Protein AF-A0A087EBI1-F1 (afdb_monomer_lite)

Organism: NCBI:txid356829

Sequence (125 aa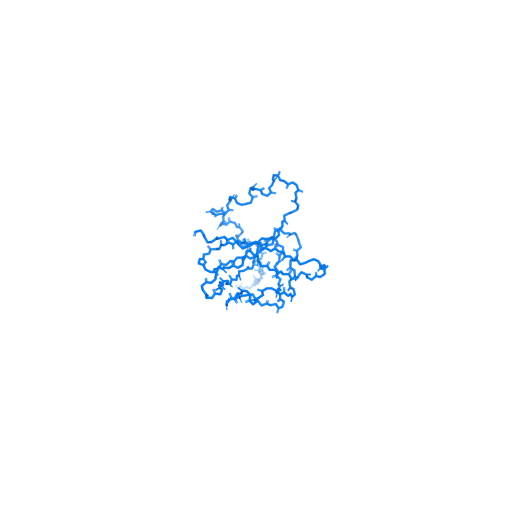):
MKAAQQQVYSSREKHRPAIVTAVEKSGTDLQNSLTTGEPPQPRIEWITGSQYAIVNPKATTLRIENLLNKDAFVRLGLQVPFEVPPSSQTRFLALGAWQQPLPDNLILDEVGCDESLYLAIPPKC

Structure (mmCIF, N/CA/C/O backbone):
data_AF-A0A087EBI1-F1
#
_entry.id   AF-A0A087EBI1-F1
#
loop_
_atom_site.group_PDB
_atom_site.id
_atom_site.type_symbol
_atom_site.label_atom_id
_atom_site.label_alt_id
_atom_site.label_comp_id
_atom_site.label_asym_id
_atom_site.label_entity_id
_atom_site.label_seq_id
_atom_site.pdbx_PDB_ins_code
_atom_site.Cartn_x
_atom_site.Cart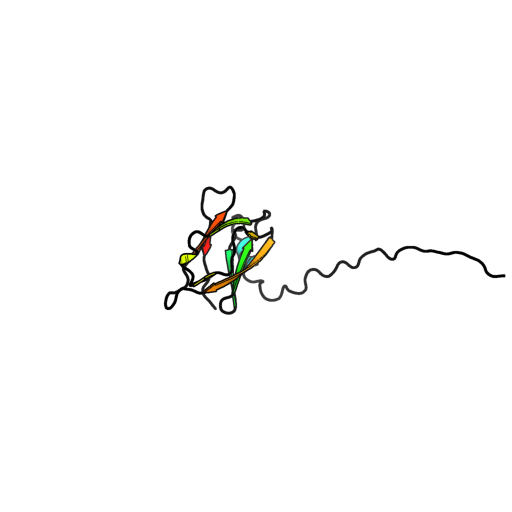n_y
_atom_site.Cartn_z
_atom_site.occupancy
_atom_site.B_iso_or_equiv
_atom_site.auth_seq_id
_atom_site.auth_comp_id
_atom_site.auth_asym_id
_atom_site.auth_atom_id
_atom_site.pdbx_PDB_model_num
ATOM 1 N N . MET A 1 1 ? 21.055 -2.720 70.426 1.00 35.94 1 MET A N 1
ATOM 2 C CA . MET A 1 1 ? 20.324 -3.802 69.737 1.00 35.94 1 MET A CA 1
ATOM 3 C C . MET A 1 1 ? 19.565 -3.180 68.573 1.00 35.94 1 MET A C 1
ATOM 5 O O . MET A 1 1 ? 18.821 -2.240 68.809 1.00 35.94 1 MET A O 1
ATOM 9 N N . LYS A 1 2 ? 19.840 -3.603 67.333 1.00 38.28 2 LYS A N 1
ATOM 10 C CA . LYS A 1 2 ? 19.190 -3.103 66.111 1.00 38.28 2 LYS A CA 1
ATOM 11 C C . LYS A 1 2 ? 18.424 -4.253 65.453 1.00 38.28 2 LYS A C 1
ATOM 13 O O . LYS A 1 2 ? 19.036 -5.248 65.089 1.00 38.28 2 LYS A O 1
ATOM 18 N N . ALA A 1 3 ? 17.119 -4.078 65.312 1.00 33.16 3 ALA A N 1
ATOM 19 C CA . ALA A 1 3 ? 16.173 -4.857 64.510 1.00 33.16 3 ALA A CA 1
ATOM 20 C C . ALA A 1 3 ? 14.890 -4.002 64.456 1.00 33.16 3 ALA A C 1
ATOM 22 O O . ALA A 1 3 ? 14.617 -3.308 65.429 1.00 33.16 3 ALA A O 1
ATOM 23 N N . ALA A 1 4 ? 14.042 -3.942 63.437 1.00 40.03 4 ALA A N 1
ATOM 24 C CA . ALA A 1 4 ? 13.974 -4.437 62.066 1.00 40.03 4 ALA A CA 1
ATOM 25 C C . ALA A 1 4 ? 12.773 -3.692 61.425 1.00 40.03 4 ALA A C 1
ATOM 27 O O . ALA A 1 4 ? 11.860 -3.348 62.168 1.00 40.03 4 ALA A O 1
ATOM 28 N N . GLN A 1 5 ? 12.786 -3.442 60.107 1.00 45.44 5 GLN A N 1
ATOM 29 C CA . GLN A 1 5 ? 11.650 -3.076 59.214 1.00 45.44 5 GLN A CA 1
ATOM 30 C C . GLN A 1 5 ? 12.285 -2.602 57.885 1.00 45.44 5 GLN A C 1
ATOM 32 O O . GLN A 1 5 ? 12.771 -1.482 57.798 1.00 45.44 5 GLN A O 1
ATOM 37 N N . GLN A 1 6 ? 12.659 -3.452 56.924 1.00 40.59 6 GLN A N 1
ATOM 38 C CA . GLN A 1 6 ? 11.848 -4.227 55.973 1.00 40.59 6 GLN A CA 1
ATOM 39 C C . GLN A 1 6 ? 10.782 -3.428 55.195 1.00 40.59 6 GLN A C 1
ATOM 41 O O . GLN A 1 6 ? 9.762 -3.031 55.738 1.00 40.59 6 GLN A O 1
ATOM 46 N N . GLN A 1 7 ? 11.047 -3.329 53.884 1.00 38.34 7 GLN A N 1
ATOM 47 C CA . GLN A 1 7 ? 10.111 -3.256 52.754 1.00 38.34 7 GLN A CA 1
ATOM 48 C C . GLN A 1 7 ? 9.211 -2.021 52.597 1.00 38.34 7 GLN A C 1
ATOM 50 O O . GLN A 1 7 ? 8.074 -1.983 53.047 1.00 38.34 7 GLN A O 1
ATOM 55 N N . VAL A 1 8 ? 9.667 -1.113 51.733 1.00 44.00 8 VAL A N 1
ATOM 56 C CA . VAL A 1 8 ? 8.802 -0.334 50.832 1.00 44.00 8 VAL A CA 1
ATOM 57 C C . VAL A 1 8 ? 9.274 -0.690 49.418 1.00 44.00 8 VAL A C 1
ATOM 59 O O . VAL A 1 8 ? 10.267 -0.170 48.928 1.00 44.00 8 VAL A O 1
ATOM 62 N N . TYR A 1 9 ? 8.912 -1.868 48.914 1.00 37.12 9 TYR A N 1
ATOM 63 C CA . TYR A 1 9 ? 7.808 -2.037 47.966 1.00 37.12 9 TYR A CA 1
ATOM 64 C C . TYR A 1 9 ? 7.727 -0.893 46.938 1.00 37.12 9 TYR A C 1
ATOM 66 O O . TYR A 1 9 ? 7.095 0.133 47.152 1.00 37.12 9 TYR A O 1
ATOM 74 N N . SER A 1 10 ? 8.354 -1.162 45.793 1.00 40.03 10 SER A N 1
ATOM 75 C CA . SER A 1 10 ? 7.799 -0.886 44.468 1.00 40.03 10 SER A CA 1
ATOM 76 C C . SER A 1 10 ? 7.671 0.582 44.059 1.00 40.03 10 SER A C 1
ATOM 78 O O . SER A 1 10 ? 6.592 1.167 44.054 1.00 40.03 10 SER A O 1
ATOM 80 N N . SER A 1 11 ? 8.784 1.118 43.559 1.00 41.72 11 SER A N 1
ATOM 81 C CA . SER A 1 11 ? 8.849 2.243 42.625 1.00 41.72 11 SER A CA 1
ATOM 82 C C . SER A 1 11 ? 8.021 1.929 41.374 1.00 41.72 11 SER A C 1
ATOM 84 O O . SER A 1 11 ? 8.517 1.391 40.385 1.00 41.72 11 SER A O 1
ATOM 86 N N . ARG A 1 12 ? 6.727 2.227 41.418 1.00 41.88 12 ARG A N 1
ATOM 87 C CA . ARG A 1 12 ? 5.838 2.148 40.266 1.00 41.88 12 ARG A CA 1
ATOM 88 C C . ARG A 1 12 ? 5.074 3.449 40.185 1.00 41.88 12 ARG A C 1
ATOM 90 O O . ARG A 1 12 ? 3.954 3.490 40.652 1.00 41.88 12 ARG A O 1
ATOM 97 N N . GLU A 1 13 ? 5.642 4.470 39.547 1.00 42.38 13 GLU A N 1
ATOM 98 C CA . GLU A 1 13 ? 4.803 5.316 38.704 1.00 42.38 13 GLU A CA 1
ATOM 99 C C . GLU A 1 13 ? 5.589 6.170 37.695 1.00 42.38 13 GLU A C 1
ATOM 101 O O . GLU A 1 13 ? 6.414 7.000 38.052 1.00 42.38 13 GLU A O 1
ATOM 106 N N . LYS A 1 14 ? 5.222 5.984 36.420 1.00 44.69 14 LYS A N 1
ATOM 107 C CA . LYS A 1 14 ? 5.285 6.952 35.311 1.00 44.69 14 LYS A CA 1
ATOM 108 C C . LYS A 1 14 ? 6.663 7.397 34.808 1.00 44.69 14 LYS A C 1
ATOM 110 O O . LYS A 1 14 ? 7.007 8.569 34.848 1.00 44.69 14 LYS A O 1
ATOM 115 N N . HIS A 1 15 ? 7.310 6.504 34.064 1.00 39.25 15 HIS A N 1
ATOM 116 C CA . HIS A 1 15 ? 7.964 6.924 32.822 1.00 39.25 15 HIS A CA 1
ATOM 117 C C . HIS A 1 15 ? 7.110 6.444 31.644 1.00 39.25 15 HIS A C 1
ATOM 119 O O . HIS A 1 15 ? 7.230 5.312 31.186 1.00 39.25 15 HIS A O 1
ATOM 125 N N . ARG A 1 16 ? 6.190 7.307 31.190 1.00 49.81 16 ARG A N 1
ATOM 126 C CA . ARG A 1 16 ? 5.632 7.225 29.834 1.00 49.81 16 ARG A CA 1
ATOM 127 C C . ARG A 1 16 ? 6.796 7.499 28.875 1.00 49.81 16 ARG A C 1
ATOM 129 O O . ARG A 1 16 ? 7.343 8.599 28.958 1.00 49.81 16 ARG A O 1
ATOM 136 N N . PRO A 1 17 ? 7.208 6.572 27.998 1.00 43.66 17 PRO A N 1
ATOM 137 C CA . PRO A 1 17 ? 8.168 6.932 26.975 1.00 43.66 17 PRO A CA 1
ATOM 138 C C . PRO A 1 17 ? 7.488 7.864 25.966 1.00 43.66 17 PRO A C 1
ATOM 140 O O . PRO A 1 17 ? 6.379 7.610 25.496 1.00 43.66 17 PRO A O 1
ATOM 143 N N . ALA A 1 18 ? 8.178 8.980 25.746 1.00 42.50 18 ALA A N 1
ATOM 144 C CA . ALA A 1 18 ? 8.002 10.020 24.748 1.00 42.50 18 ALA A CA 1
ATOM 145 C C . ALA A 1 18 ? 7.144 9.626 23.536 1.00 42.50 18 ALA A C 1
ATOM 147 O O . ALA A 1 18 ? 7.569 8.854 22.679 1.00 42.50 18 ALA A O 1
ATOM 148 N N . ILE A 1 19 ? 5.972 10.249 23.422 1.00 46.97 19 ILE A N 1
ATOM 149 C CA . ILE A 1 19 ? 5.394 10.498 22.107 1.00 46.97 19 ILE A CA 1
ATOM 150 C C . ILE A 1 19 ? 5.887 11.885 21.685 1.00 46.97 19 ILE A C 1
ATOM 152 O O . ILE A 1 19 ? 5.818 12.835 22.461 1.00 46.97 19 ILE A O 1
ATOM 156 N N . VAL A 1 20 ? 6.300 11.973 20.423 1.00 44.34 20 VAL A N 1
ATOM 157 C CA . VAL A 1 20 ? 6.389 13.201 19.625 1.00 44.34 20 VAL A CA 1
ATOM 158 C C . VAL A 1 20 ? 7.682 14.011 19.780 1.00 44.34 20 VAL A C 1
ATOM 160 O O . VAL A 1 20 ? 7.695 15.174 20.165 1.00 44.34 20 VAL A O 1
ATOM 163 N N . THR A 1 21 ? 8.795 13.428 19.343 1.00 45.72 21 THR A N 1
ATOM 164 C CA . THR A 1 21 ? 9.891 14.214 18.752 1.00 45.72 21 THR A CA 1
ATOM 165 C C . THR A 1 21 ? 10.216 13.632 17.383 1.00 45.72 21 THR A C 1
ATOM 167 O O . THR A 1 21 ? 11.199 12.923 17.218 1.00 45.72 21 THR A O 1
ATOM 170 N N . ALA A 1 22 ? 9.309 13.857 16.429 1.00 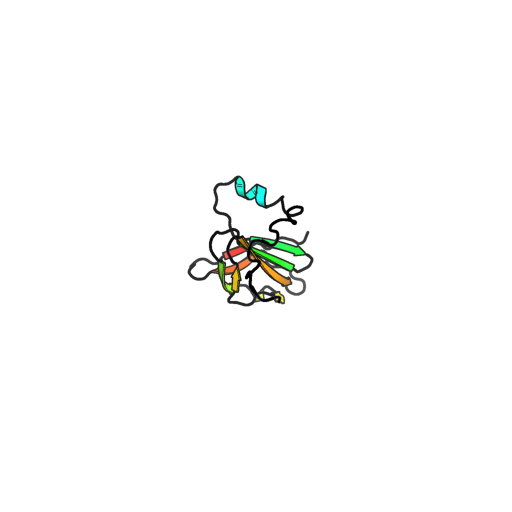46.88 22 ALA A N 1
ATOM 171 C CA . ALA A 1 22 ? 9.534 13.733 14.986 1.00 46.88 22 ALA A CA 1
ATOM 172 C C . ALA A 1 22 ? 8.297 14.267 14.233 1.00 46.88 22 ALA A C 1
ATOM 174 O O . ALA A 1 22 ? 7.577 13.507 13.596 1.00 46.88 22 ALA A O 1
ATOM 175 N N . VAL A 1 23 ? 8.007 15.568 14.354 1.00 49.09 23 VAL A N 1
ATOM 176 C CA . VAL A 1 23 ? 6.978 16.244 13.523 1.00 49.09 23 VAL A CA 1
ATOM 177 C C . VAL A 1 23 ? 7.608 17.179 12.487 1.00 49.09 23 VAL A C 1
ATOM 179 O O . VAL A 1 23 ? 6.916 17.826 11.714 1.00 49.09 23 VAL A O 1
ATOM 182 N N . GLU A 1 24 ? 8.933 17.228 12.395 1.00 46.78 24 GLU A N 1
ATOM 183 C CA . GLU A 1 24 ? 9.620 18.221 11.568 1.00 46.78 24 GLU A CA 1
ATOM 184 C C . GLU A 1 24 ? 10.153 17.638 10.257 1.00 46.78 24 GLU A C 1
ATOM 186 O O . GLU A 1 24 ? 11.331 17.814 9.957 1.00 46.78 24 GLU A O 1
ATOM 191 N N . LYS A 1 25 ? 9.304 16.928 9.486 1.00 45.31 25 LYS A N 1
ATOM 192 C CA . LYS A 1 25 ? 9.461 16.810 8.011 1.00 45.31 25 LYS A CA 1
ATOM 193 C C . LYS A 1 25 ? 8.346 16.099 7.221 1.00 45.31 25 LYS A C 1
ATOM 195 O O . LYS A 1 25 ? 8.595 15.650 6.107 1.00 45.31 25 LYS A O 1
ATOM 200 N N . SER A 1 26 ? 7.113 16.044 7.726 1.00 46.81 26 SER A N 1
ATOM 201 C CA . SER A 1 26 ? 5.961 15.554 6.933 1.00 46.81 26 SER A CA 1
ATOM 202 C C . SER A 1 26 ? 4.680 16.354 7.203 1.00 46.81 26 SER A C 1
ATOM 204 O O . SER A 1 26 ? 3.575 15.832 7.124 1.00 46.81 26 SER A O 1
ATOM 206 N N . GLY A 1 27 ? 4.828 17.634 7.560 1.00 43.47 27 GLY A N 1
ATOM 207 C CA . GLY A 1 27 ? 3.710 18.533 7.871 1.00 43.47 27 GLY A CA 1
ATOM 208 C C . GLY A 1 27 ? 2.929 19.038 6.654 1.00 43.47 27 GLY A C 1
ATOM 209 O O . GLY A 1 27 ? 1.929 19.721 6.832 1.00 43.47 27 GLY A O 1
ATOM 210 N N . THR A 1 28 ? 3.353 18.724 5.429 1.00 45.28 28 THR A N 1
ATOM 211 C CA . THR A 1 28 ? 2.729 19.286 4.221 1.00 45.28 28 THR A CA 1
ATOM 212 C C . THR A 1 28 ? 1.527 18.476 3.719 1.00 45.28 28 THR A C 1
ATOM 214 O O . THR A 1 28 ? 0.648 19.048 3.084 1.00 45.28 28 THR A O 1
ATOM 217 N N . ASP A 1 29 ? 1.422 17.184 4.055 1.00 46.94 29 ASP A N 1
ATOM 218 C CA . ASP A 1 29 ? 0.335 16.314 3.562 1.00 46.94 29 ASP A CA 1
ATOM 219 C C . ASP A 1 29 ? -0.860 16.198 4.521 1.00 46.94 29 ASP A C 1
ATOM 221 O O . ASP A 1 29 ? -2.003 16.044 4.087 1.00 46.94 29 ASP A O 1
ATOM 225 N N . LEU A 1 30 ? -0.642 16.339 5.834 1.00 48.38 30 LEU A N 1
ATOM 226 C CA . LEU A 1 30 ? -1.743 16.302 6.807 1.00 48.38 30 LEU A CA 1
ATOM 227 C C . LEU A 1 30 ? -2.648 17.540 6.719 1.00 48.38 30 LEU A C 1
ATOM 229 O O . LEU A 1 30 ? -3.840 17.446 7.007 1.00 48.38 30 LEU A O 1
ATOM 233 N N . GLN A 1 31 ? -2.112 18.687 6.288 1.00 42.50 31 GLN A N 1
ATOM 234 C CA . GLN A 1 31 ? -2.875 19.934 6.211 1.00 42.50 31 GLN A CA 1
ATOM 235 C C . GLN A 1 31 ? -3.908 19.937 5.069 1.00 42.50 31 GLN A C 1
ATOM 237 O O . GLN A 1 31 ? -4.957 20.557 5.217 1.00 42.50 31 GLN A O 1
ATOM 242 N N . ASN A 1 32 ? -3.668 19.209 3.970 1.00 42.69 32 ASN A N 1
ATOM 243 C CA . ASN A 1 32 ? -4.597 19.174 2.832 1.00 42.69 32 ASN A CA 1
ATOM 244 C C . ASN A 1 32 ? -5.863 18.346 3.109 1.00 42.69 32 ASN A C 1
ATOM 246 O O . ASN A 1 32 ? -6.918 18.632 2.546 1.00 42.69 32 ASN A O 1
ATOM 250 N N . SER A 1 33 ? -5.789 17.370 4.021 1.00 45.03 33 SER A N 1
ATOM 251 C CA . SER A 1 33 ? -6.918 16.483 4.352 1.00 45.03 33 SER A CA 1
ATOM 252 C C . SER A 1 33 ? -7.980 17.135 5.255 1.00 45.03 33 SER A C 1
ATOM 254 O O . SER A 1 33 ? -9.025 16.542 5.492 1.00 45.03 33 SER A O 1
ATOM 256 N N . LEU A 1 34 ? -7.732 18.340 5.785 1.00 47.44 34 LEU A N 1
ATOM 257 C CA . LEU A 1 34 ? -8.651 19.043 6.696 1.00 47.44 34 LEU A CA 1
ATOM 258 C C . LEU A 1 34 ? -9.641 19.980 5.979 1.00 47.44 34 LEU A C 1
ATOM 260 O O . LEU A 1 34 ? -10.485 20.589 6.634 1.00 47.44 34 LEU A O 1
ATOM 264 N N . THR A 1 35 ? -9.545 20.112 4.654 1.00 50.50 35 THR A N 1
ATOM 265 C CA . THR A 1 35 ? -10.258 21.149 3.876 1.00 50.50 35 THR A CA 1
ATOM 266 C C . THR A 1 35 ? -11.447 20.636 3.063 1.00 50.50 35 THR A C 1
ATOM 268 O O . THR A 1 35 ? -12.246 21.426 2.566 1.00 50.50 35 THR A O 1
ATOM 271 N N . THR A 1 36 ? -11.605 19.324 2.956 1.00 52.31 36 THR A N 1
ATOM 272 C CA . THR A 1 36 ? -12.694 18.653 2.243 1.00 52.31 36 THR A CA 1
ATOM 273 C C . THR A 1 36 ? -13.259 17.628 3.207 1.00 52.31 36 THR A C 1
ATOM 275 O O . THR A 1 36 ? -12.522 16.757 3.645 1.00 52.31 36 THR A O 1
ATOM 278 N N . GLY A 1 37 ? -14.530 17.735 3.594 1.00 60.72 37 GLY A N 1
ATOM 279 C CA . GLY A 1 37 ? -15.173 16.847 4.578 1.00 60.72 37 GLY A CA 1
ATOM 280 C C . GLY A 1 37 ? -15.299 15.372 4.161 1.00 60.72 37 GLY A C 1
ATOM 281 O O . GLY A 1 37 ? -16.183 14.681 4.660 1.00 60.72 37 GLY A O 1
ATOM 282 N N . GLU A 1 38 ? -14.465 14.896 3.237 1.00 66.88 38 GLU A N 1
ATOM 283 C CA . GLU A 1 38 ? -14.352 13.491 2.885 1.00 66.88 38 GLU A CA 1
ATOM 284 C C . GLU A 1 38 ? -13.585 12.721 3.964 1.00 66.88 38 GLU A C 1
ATOM 286 O O . GLU A 1 38 ? -12.609 13.222 4.535 1.00 66.88 38 GLU A O 1
ATOM 291 N N . PRO A 1 39 ? -14.015 11.484 4.260 1.00 75.94 39 PRO A N 1
ATOM 292 C CA . PRO A 1 39 ? -13.302 10.635 5.191 1.00 75.94 39 PRO A CA 1
ATOM 293 C C . PRO A 1 39 ? -11.883 10.370 4.669 1.00 75.94 39 PRO A C 1
ATOM 295 O O . PRO A 1 39 ? -11.696 10.138 3.473 1.00 75.94 39 PRO A O 1
ATOM 298 N N . PRO A 1 40 ? -10.872 10.375 5.550 1.00 85.50 40 PRO A N 1
ATOM 299 C CA . PRO A 1 40 ? -9.497 10.175 5.132 1.00 85.50 40 PRO A CA 1
ATOM 300 C C . PRO A 1 40 ? -9.314 8.769 4.540 1.00 85.50 40 PRO A C 1
ATOM 302 O O . PRO A 1 40 ? -9.658 7.762 5.165 1.00 85.50 40 PRO A O 1
ATOM 305 N N . GLN A 1 41 ? -8.759 8.711 3.329 1.00 91.94 41 GLN A N 1
ATOM 306 C CA . GLN A 1 41 ? -8.596 7.480 2.552 1.00 91.94 41 GLN A CA 1
ATOM 307 C C . GLN A 1 41 ? -7.176 6.902 2.691 1.00 91.94 41 GLN A C 1
ATOM 309 O O . GLN A 1 41 ? -6.212 7.668 2.815 1.00 91.94 41 GLN A O 1
ATOM 314 N N . PRO A 1 42 ? -7.005 5.565 2.657 1.00 96.06 42 PRO A N 1
ATOM 315 C CA . PRO A 1 42 ? -5.692 4.943 2.570 1.00 96.06 42 PRO A CA 1
ATOM 316 C C . PRO A 1 42 ? -4.950 5.416 1.321 1.00 96.06 42 PRO A C 1
ATOM 318 O O . PRO A 1 42 ? -5.558 5.664 0.283 1.00 96.06 42 PRO A O 1
ATOM 321 N N . ARG A 1 43 ? -3.627 5.535 1.416 1.00 97.31 43 ARG A N 1
ATOM 322 C CA . ARG A 1 43 ? -2.781 6.012 0.312 1.00 97.31 43 ARG A CA 1
ATOM 323 C C . ARG A 1 43 ? -1.405 5.370 0.351 1.00 97.31 43 ARG A C 1
ATOM 325 O O . ARG A 1 43 ? -1.002 4.839 1.388 1.00 97.31 43 ARG A O 1
ATOM 332 N N . ILE A 1 44 ? -0.676 5.456 -0.759 1.00 97.81 44 ILE A N 1
ATOM 333 C CA . ILE A 1 44 ? 0.741 5.097 -0.800 1.00 97.81 44 ILE A CA 1
ATOM 334 C C . ILE A 1 44 ? 1.588 6.365 -0.752 1.00 97.81 44 ILE A C 1
ATOM 336 O O . ILE A 1 44 ? 1.347 7.315 -1.488 1.00 97.81 44 ILE A O 1
ATOM 340 N N . GLU A 1 45 ? 2.613 6.347 0.091 1.00 96.44 45 GLU A N 1
ATOM 341 C CA . GLU A 1 45 ? 3.647 7.375 0.148 1.00 96.44 45 GLU A CA 1
ATOM 342 C C . GLU A 1 45 ? 4.984 6.799 -0.328 1.00 96.44 45 GLU A C 1
ATOM 344 O O . GLU A 1 45 ? 5.353 5.666 0.007 1.00 96.44 45 GLU A O 1
ATOM 349 N N . TRP A 1 46 ? 5.728 7.578 -1.114 1.00 95.75 46 TRP A N 1
ATOM 350 C CA . TRP A 1 46 ? 7.114 7.259 -1.449 1.00 95.75 46 TRP A CA 1
ATOM 351 C C . TRP A 1 46 ? 8.033 7.676 -0.297 1.00 95.75 46 TRP A C 1
ATOM 353 O O . TRP A 1 46 ? 7.921 8.784 0.221 1.00 95.75 46 TRP A O 1
ATOM 363 N N . ILE A 1 47 ? 8.949 6.788 0.103 1.00 94.56 47 ILE A N 1
ATOM 364 C CA . ILE A 1 47 ? 9.917 7.066 1.174 1.00 94.56 47 ILE A CA 1
ATOM 365 C C . ILE A 1 47 ? 11.276 7.408 0.572 1.00 94.56 47 ILE A C 1
ATOM 367 O O . ILE A 1 47 ? 11.816 8.488 0.789 1.00 94.56 47 ILE A O 1
ATOM 371 N N . THR A 1 48 ? 11.880 6.442 -0.118 1.00 93.38 48 THR A N 1
ATOM 372 C CA . THR A 1 48 ? 13.197 6.595 -0.740 1.00 93.38 48 THR A CA 1
ATOM 373 C C . THR A 1 48 ? 13.463 5.442 -1.692 1.00 93.38 48 THR A C 1
ATOM 375 O O . THR A 1 48 ? 13.055 4.308 -1.436 1.00 93.38 48 THR A O 1
ATOM 378 N N . GLY A 1 49 ? 14.177 5.701 -2.789 1.00 90.38 49 GLY A N 1
ATOM 379 C CA . GLY A 1 49 ? 14.571 4.672 -3.746 1.00 90.38 49 GLY A CA 1
ATOM 380 C C . GLY A 1 49 ? 13.377 3.845 -4.230 1.00 90.38 49 GLY A C 1
ATOM 381 O O . GLY A 1 49 ? 12.545 4.336 -4.989 1.00 90.38 49 GLY A O 1
ATOM 382 N N . SER A 1 50 ? 13.316 2.584 -3.795 1.00 91.81 50 SER A N 1
ATOM 383 C CA . SER A 1 50 ? 12.248 1.625 -4.137 1.00 91.81 50 SER A CA 1
ATOM 384 C C . SER A 1 50 ? 11.370 1.252 -2.937 1.00 91.81 50 SER A C 1
ATOM 386 O O . SER A 1 50 ? 10.699 0.222 -2.956 1.00 91.81 50 SER A O 1
ATOM 388 N N . GLN A 1 51 ? 11.431 2.045 -1.868 1.00 95.19 51 GLN A N 1
ATOM 389 C CA . GLN A 1 51 ? 10.685 1.848 -0.636 1.00 95.19 51 GLN A CA 1
ATOM 390 C C . GLN A 1 51 ? 9.486 2.792 -0.573 1.00 95.19 51 GLN A C 1
ATOM 392 O O . GLN A 1 51 ? 9.610 4.000 -0.790 1.00 95.19 51 GLN A O 1
ATOM 397 N N . TYR A 1 52 ? 8.346 2.214 -0.220 1.00 97.19 52 TYR A N 1
ATOM 398 C CA . TYR A 1 52 ? 7.046 2.863 -0.137 1.00 97.19 52 TYR A CA 1
ATOM 399 C C . TYR A 1 52 ? 6.369 2.503 1.190 1.00 97.19 52 TYR A C 1
ATOM 401 O O . TYR A 1 52 ? 6.790 1.564 1.877 1.00 97.19 52 TYR A O 1
ATOM 409 N N . ALA A 1 53 ? 5.316 3.232 1.548 1.00 97.88 53 ALA A N 1
ATOM 410 C CA . ALA A 1 53 ? 4.440 2.900 2.663 1.00 97.88 53 ALA A CA 1
ATOM 411 C C . ALA A 1 53 ? 2.972 2.945 2.247 1.00 97.88 53 ALA A C 1
ATOM 413 O O . ALA A 1 53 ? 2.558 3.895 1.598 1.00 97.88 53 ALA A O 1
ATOM 414 N N . ILE A 1 54 ? 2.188 1.948 2.664 1.00 98.19 54 ILE A N 1
ATOM 415 C CA . ILE A 1 54 ? 0.726 2.062 2.706 1.00 98.19 54 ILE A CA 1
ATOM 416 C C . ILE A 1 54 ? 0.386 2.747 4.026 1.00 98.19 54 ILE A C 1
ATOM 418 O O . ILE A 1 54 ? 0.692 2.203 5.091 1.00 98.19 54 ILE A O 1
ATOM 422 N N . VAL A 1 55 ? -0.227 3.924 3.954 1.00 98.06 55 VAL A N 1
ATOM 423 C CA . VAL A 1 55 ? -0.679 4.704 5.108 1.00 98.06 55 VAL A CA 1
ATOM 424 C C . VAL A 1 55 ? -2.171 4.481 5.294 1.00 98.06 55 VAL A C 1
ATOM 426 O O . VAL A 1 55 ? -2.953 4.692 4.367 1.00 98.06 55 VAL A O 1
ATOM 429 N N . ASN A 1 56 ? -2.564 4.077 6.500 1.00 97.31 56 ASN A N 1
ATOM 430 C CA . ASN A 1 56 ? -3.956 3.952 6.898 1.00 97.31 56 ASN A CA 1
ATOM 431 C C . ASN A 1 56 ? -4.338 5.103 7.843 1.00 97.31 56 ASN A C 1
ATOM 433 O O . ASN A 1 56 ? -4.038 5.036 9.037 1.00 97.31 56 ASN A O 1
ATOM 437 N N . PRO A 1 57 ? -5.014 6.152 7.346 1.00 95.19 57 PRO A N 1
ATOM 438 C CA . PRO A 1 57 ? -5.505 7.230 8.192 1.00 95.19 57 PRO A CA 1
ATOM 439 C C . PRO A 1 57 ? -6.903 6.951 8.776 1.00 95.19 57 PRO A C 1
ATOM 441 O O . PRO A 1 57 ? -7.418 7.787 9.519 1.00 95.19 57 PRO A O 1
ATOM 444 N N . LYS A 1 58 ? -7.538 5.811 8.451 1.00 93.38 58 LYS A N 1
ATOM 445 C CA . LYS A 1 58 ? -8.847 5.431 9.001 1.00 93.38 58 LYS A CA 1
ATOM 446 C C . LYS A 1 58 ? -8.723 5.103 10.497 1.00 93.38 58 LYS A C 1
ATOM 448 O O . LYS A 1 58 ? -7.669 4.698 10.988 1.00 93.38 58 LYS A O 1
ATOM 453 N N . ALA A 1 59 ? -9.847 5.194 11.209 1.00 92.94 59 ALA A N 1
ATOM 454 C CA . ALA A 1 59 ? -9.970 4.731 12.597 1.00 92.94 59 ALA A CA 1
ATOM 455 C C . ALA A 1 59 ? -10.098 3.195 12.723 1.00 92.94 59 ALA A C 1
ATOM 457 O O . ALA A 1 59 ? -10.120 2.663 13.832 1.00 92.94 59 ALA A O 1
ATOM 458 N N . THR A 1 60 ? -10.187 2.480 11.599 1.00 94.31 60 THR A N 1
ATOM 459 C CA . THR A 1 60 ? -10.322 1.020 11.515 1.00 94.31 60 THR A CA 1
ATOM 460 C C . THR A 1 60 ? -9.085 0.390 10.876 1.00 94.31 60 THR A C 1
ATOM 462 O O . THR A 1 60 ? -8.378 1.031 10.098 1.00 94.31 60 THR A O 1
ATOM 465 N N . THR A 1 61 ? -8.792 -0.867 11.221 1.00 96.25 61 THR A N 1
ATOM 466 C CA . THR A 1 61 ? -7.695 -1.630 10.607 1.00 96.25 61 THR A CA 1
ATOM 467 C C . THR A 1 61 ? -8.013 -1.920 9.146 1.00 96.25 61 THR A C 1
ATOM 469 O O . THR A 1 61 ? -9.066 -2.482 8.861 1.00 96.25 61 THR A O 1
ATOM 472 N N . LEU A 1 62 ? -7.075 -1.619 8.250 1.00 96.69 62 LEU A N 1
ATOM 473 C CA . LEU A 1 62 ? -7.116 -2.068 6.863 1.00 96.69 62 LEU A CA 1
ATOM 474 C C . LEU A 1 62 ? -6.638 -3.525 6.813 1.00 96.69 62 LEU A C 1
ATOM 476 O O . LEU A 1 62 ? -5.475 -3.793 7.123 1.00 96.69 62 LEU A O 1
ATOM 480 N N . ARG A 1 63 ? -7.523 -4.462 6.468 1.00 97.69 63 ARG A N 1
ATOM 481 C CA . ARG A 1 63 ? -7.214 -5.900 6.392 1.00 97.69 63 ARG A CA 1
ATOM 482 C C . ARG A 1 63 ? -7.177 -6.322 4.931 1.00 97.69 63 ARG A C 1
ATOM 484 O O . ARG A 1 63 ? -8.221 -6.347 4.295 1.00 97.69 63 ARG A O 1
ATOM 491 N N . ILE A 1 64 ? -5.999 -6.646 4.411 1.00 97.81 64 ILE A N 1
ATOM 492 C CA . ILE A 1 64 ? -5.816 -7.013 3.005 1.00 97.81 64 ILE A CA 1
ATOM 493 C C . ILE A 1 64 ? -5.627 -8.520 2.893 1.00 97.81 64 ILE A C 1
ATOM 495 O O . ILE A 1 64 ? -4.712 -9.083 3.502 1.00 97.81 64 ILE A O 1
ATOM 499 N N . GLU A 1 65 ? -6.475 -9.169 2.101 1.00 97.38 65 GLU A N 1
ATOM 500 C CA . GLU A 1 65 ? -6.417 -10.616 1.876 1.00 97.38 65 GLU A CA 1
ATOM 501 C C . GLU A 1 65 ? -5.710 -11.002 0.582 1.00 97.38 65 GLU A C 1
ATOM 503 O O . GLU A 1 65 ? -5.120 -12.081 0.511 1.00 97.38 65 GLU A O 1
ATOM 508 N N . ASN A 1 66 ? -5.718 -10.123 -0.423 1.00 96.69 66 ASN A N 1
ATOM 509 C CA . ASN A 1 66 ? -5.128 -10.426 -1.717 1.00 96.69 66 ASN A CA 1
ATOM 510 C C . ASN A 1 66 ? -4.541 -9.192 -2.421 1.00 96.69 66 ASN A C 1
ATOM 512 O O . ASN A 1 66 ? -4.884 -8.045 -2.137 1.00 96.69 66 ASN A O 1
ATOM 516 N N . LEU A 1 67 ? -3.614 -9.465 -3.342 1.00 95.88 67 LEU A N 1
ATOM 517 C CA . LEU A 1 67 ? -2.951 -8.502 -4.220 1.00 95.88 67 LEU A CA 1
ATOM 518 C C . LEU A 1 67 ? -3.285 -8.866 -5.666 1.00 95.88 67 LEU A C 1
ATOM 520 O O . LEU A 1 67 ? -2.786 -9.874 -6.173 1.00 95.88 67 LEU A O 1
ATOM 524 N N . LEU A 1 68 ? -4.100 -8.045 -6.329 1.00 95.25 68 LEU A N 1
ATOM 525 C CA . LEU A 1 68 ? -4.666 -8.389 -7.635 1.00 95.25 68 LEU A CA 1
ATOM 526 C C . LEU A 1 68 ? -3.701 -8.206 -8.806 1.00 95.25 68 LEU A C 1
ATOM 528 O O . LEU A 1 68 ? -3.822 -8.907 -9.803 1.00 95.25 68 LEU A O 1
ATOM 532 N N . ASN A 1 69 ? -2.738 -7.293 -8.695 1.00 93.88 69 ASN A N 1
ATOM 533 C CA . ASN A 1 69 ? -1.783 -6.993 -9.763 1.00 93.88 69 ASN A CA 1
ATOM 534 C C . ASN A 1 69 ? -0.329 -7.271 -9.364 1.00 93.88 69 ASN A C 1
ATOM 536 O O . ASN A 1 69 ? 0.583 -6.567 -9.795 1.00 93.88 69 ASN A O 1
ATOM 540 N N . LYS A 1 70 ? -0.088 -8.289 -8.525 1.00 91.44 70 LYS A N 1
ATOM 541 C CA . LYS A 1 70 ? 1.260 -8.627 -8.021 1.00 91.44 70 LYS A CA 1
ATOM 542 C C . LYS A 1 70 ? 2.278 -8.892 -9.140 1.00 91.44 70 LYS A C 1
ATOM 544 O O . LYS A 1 70 ? 3.454 -8.584 -8.988 1.00 91.44 70 LYS A O 1
ATOM 549 N N . ASP A 1 71 ? 1.820 -9.449 -10.252 1.00 89.44 71 ASP A N 1
ATOM 550 C CA . ASP A 1 71 ? 2.583 -9.807 -11.449 1.00 89.44 71 ASP A CA 1
ATOM 551 C C . ASP A 1 71 ? 2.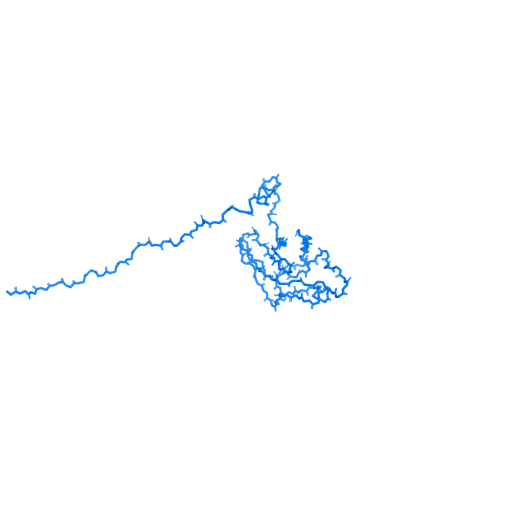986 -8.594 -12.303 1.00 89.44 71 ASP A C 1
ATOM 553 O O . ASP A 1 71 ? 3.910 -8.698 -13.108 1.00 89.44 71 ASP A O 1
ATOM 557 N N . ALA A 1 72 ? 2.403 -7.415 -12.055 1.00 89.69 72 ALA A N 1
ATOM 558 C CA . ALA A 1 72 ? 2.872 -6.150 -12.628 1.00 89.69 72 ALA A CA 1
ATOM 559 C C . ALA A 1 72 ? 4.193 -5.654 -11.998 1.00 89.69 72 ALA A C 1
ATOM 561 O O . ALA A 1 72 ? 4.781 -4.673 -12.459 1.00 89.69 72 ALA A O 1
ATOM 562 N N . PHE A 1 73 ? 4.679 -6.318 -10.943 1.00 90.56 73 PHE A N 1
ATOM 563 C CA . PHE A 1 73 ? 5.901 -5.963 -10.228 1.00 90.56 73 PHE A CA 1
ATOM 564 C C . PHE A 1 73 ? 6.947 -7.066 -10.390 1.00 90.56 73 PHE A C 1
ATOM 566 O O . PHE A 1 73 ? 6.679 -8.238 -10.141 1.00 90.56 73 PHE A O 1
ATOM 573 N N . VAL A 1 74 ? 8.193 -6.694 -10.699 1.00 89.75 74 VAL A N 1
ATOM 574 C CA . VAL A 1 74 ? 9.316 -7.653 -10.630 1.00 89.75 74 VAL A CA 1
ATOM 575 C C . VAL A 1 74 ? 9.635 -8.012 -9.186 1.00 89.75 74 VAL A C 1
ATOM 577 O O . VAL A 1 74 ? 10.045 -9.133 -8.886 1.00 89.75 74 VAL A O 1
ATOM 580 N N . ARG A 1 75 ? 9.456 -7.058 -8.271 1.00 89.94 75 ARG A N 1
ATOM 581 C CA . ARG A 1 75 ? 9.571 -7.315 -6.841 1.00 89.94 75 ARG A CA 1
ATOM 582 C C . ARG A 1 75 ? 8.537 -6.502 -6.094 1.00 89.94 75 ARG A C 1
ATOM 584 O O . ARG A 1 75 ? 8.546 -5.276 -6.177 1.00 89.94 75 ARG A O 1
ATOM 591 N N . LEU A 1 76 ? 7.732 -7.193 -5.300 1.00 94.19 76 LEU A N 1
ATOM 592 C CA . LEU A 1 76 ? 6.806 -6.592 -4.358 1.00 94.19 76 LEU A CA 1
ATOM 593 C C . LEU A 1 76 ? 7.031 -7.215 -2.978 1.00 94.19 76 LEU A C 1
ATOM 595 O O . LEU A 1 76 ? 6.935 -8.424 -2.802 1.00 94.19 76 LEU A O 1
ATOM 599 N N . GLY A 1 77 ? 7.393 -6.382 -2.005 1.00 94.31 77 GLY A N 1
ATOM 600 C CA . GLY A 1 77 ? 7.715 -6.779 -0.634 1.00 94.31 77 GLY A CA 1
ATOM 601 C C . GLY A 1 77 ? 6.502 -6.873 0.293 1.00 94.31 77 GLY A C 1
ATOM 602 O O . GLY A 1 77 ? 6.674 -6.721 1.498 1.00 94.31 77 GLY A O 1
ATOM 603 N N . LEU A 1 78 ? 5.302 -7.062 -0.257 1.00 95.00 78 LEU A N 1
ATOM 604 C CA . LEU A 1 78 ? 4.071 -7.295 0.494 1.00 95.00 78 LEU A CA 1
ATOM 605 C C . LEU A 1 78 ? 3.729 -8.782 0.417 1.00 95.00 78 LEU A C 1
ATOM 607 O O . LEU A 1 78 ? 3.731 -9.366 -0.664 1.00 95.00 78 LEU A O 1
ATOM 611 N N . GLN A 1 79 ? 3.440 -9.387 1.565 1.00 93.62 79 GLN A N 1
ATOM 612 C CA . GLN A 1 79 ? 2.935 -10.755 1.650 1.00 93.62 79 GLN A CA 1
ATOM 613 C C . GLN A 1 79 ? 1.509 -10.697 2.169 1.00 93.62 79 GLN A C 1
ATOM 615 O O . GLN A 1 79 ? 1.248 -10.004 3.147 1.00 93.62 79 GLN A O 1
ATOM 620 N N . VAL A 1 80 ? 0.604 -11.403 1.499 1.00 93.56 80 VAL A N 1
ATOM 621 C CA . VAL A 1 80 ? -0.793 -11.508 1.918 1.00 93.56 80 VAL A CA 1
ATOM 622 C C . VAL A 1 80 ? -1.021 -12.782 2.742 1.00 93.56 80 VAL A C 1
ATOM 624 O O . VAL A 1 80 ? -0.366 -13.794 2.475 1.00 93.56 80 VAL A O 1
ATOM 627 N N . PRO A 1 81 ? -1.942 -12.755 3.720 1.00 96.75 81 PRO A N 1
ATOM 628 C CA . PRO A 1 81 ? -2.677 -11.572 4.176 1.00 96.75 81 PRO A CA 1
ATOM 629 C C . PRO A 1 81 ? -1.788 -10.623 4.999 1.00 96.75 81 PRO A C 1
ATOM 631 O O . PRO A 1 81 ? -0.824 -11.053 5.634 1.00 96.75 81 PRO A O 1
ATOM 634 N N . PHE A 1 82 ? -2.129 -9.334 5.019 1.00 97.38 82 PHE A N 1
ATOM 635 C CA . PHE A 1 82 ? -1.500 -8.358 5.915 1.00 97.38 82 PHE A CA 1
ATOM 636 C C . PHE A 1 82 ? -2.508 -7.345 6.454 1.00 97.38 82 PHE A C 1
ATOM 638 O O . PHE A 1 82 ? -3.590 -7.150 5.905 1.00 97.38 82 PHE A O 1
ATOM 645 N N . GLU A 1 83 ? -2.126 -6.671 7.536 1.00 97.81 83 GLU A N 1
ATOM 646 C CA . GLU A 1 83 ? -2.940 -5.636 8.163 1.00 97.81 83 GLU A CA 1
ATOM 647 C C . GLU A 1 83 ? -2.166 -4.319 8.273 1.00 97.81 83 GLU A C 1
ATOM 649 O O . GLU A 1 83 ? -0.953 -4.304 8.503 1.00 97.81 83 GLU A O 1
ATOM 654 N N . VAL A 1 84 ? -2.884 -3.202 8.152 1.00 97.62 84 VAL A N 1
ATOM 655 C CA . VAL A 1 84 ? -2.385 -1.868 8.498 1.00 97.62 84 VAL A CA 1
ATOM 656 C C . VAL A 1 84 ? -3.272 -1.312 9.614 1.00 97.62 84 VAL A C 1
ATOM 658 O O . VAL A 1 84 ? -4.433 -0.975 9.358 1.00 97.62 84 VAL A O 1
ATOM 661 N N . PRO A 1 85 ? -2.772 -1.232 10.863 1.00 97.69 85 PRO A N 1
ATOM 662 C CA . PRO A 1 85 ? -3.547 -0.715 11.988 1.00 97.69 85 PRO A CA 1
ATOM 663 C C . PRO A 1 85 ? -4.061 0.716 11.754 1.00 97.69 85 PRO A C 1
ATOM 665 O O . PRO A 1 85 ? -3.510 1.427 10.907 1.00 97.69 85 PRO A O 1
ATOM 668 N N . PRO A 1 86 ? -5.077 1.161 12.515 1.00 96.50 86 PRO A N 1
ATOM 669 C CA . PRO A 1 86 ? -5.546 2.541 12.479 1.00 96.50 86 PRO A CA 1
ATOM 670 C C . PRO A 1 86 ? -4.410 3.534 12.715 1.00 96.50 86 PRO A C 1
ATOM 672 O O . PRO A 1 86 ? -3.546 3.296 13.566 1.00 96.50 86 PRO A O 1
ATOM 675 N N . SER A 1 87 ? -4.435 4.654 11.994 1.00 93.88 87 SER A N 1
ATOM 676 C CA . SER A 1 87 ? -3.448 5.737 12.119 1.00 93.88 87 SER A CA 1
ATOM 677 C C . SER A 1 87 ? -1.988 5.259 12.039 1.00 93.88 87 SER A C 1
ATOM 679 O O . SER A 1 87 ? -1.111 5.796 12.718 1.00 93.88 87 SER A O 1
ATOM 681 N N . SER A 1 88 ? -1.730 4.218 11.245 1.00 96.38 88 SER A N 1
ATOM 682 C CA . SER A 1 88 ? -0.424 3.569 11.117 1.00 96.38 88 SER A CA 1
ATOM 683 C C . SER A 1 88 ? -0.044 3.370 9.651 1.00 96.38 88 SER A C 1
ATOM 685 O O . SER A 1 88 ? -0.798 3.698 8.733 1.00 96.38 88 SER A O 1
ATOM 687 N N . GLN A 1 89 ? 1.153 2.834 9.425 1.00 97.75 89 GLN A N 1
ATOM 688 C CA . GLN A 1 89 ? 1.664 2.537 8.097 1.00 97.75 89 GLN A CA 1
ATOM 689 C C . GLN A 1 89 ? 2.432 1.218 8.058 1.00 97.75 89 GLN A C 1
ATOM 691 O O . GLN A 1 89 ? 3.095 0.840 9.026 1.00 97.75 89 GLN A O 1
ATOM 696 N N . THR A 1 90 ? 2.415 0.571 6.895 1.00 97.56 90 THR A N 1
ATOM 697 C CA . THR A 1 90 ? 3.252 -0.595 6.587 1.00 97.56 90 THR A CA 1
ATOM 698 C C . THR A 1 90 ? 4.191 -0.251 5.444 1.00 97.56 90 THR A C 1
ATOM 700 O O . THR A 1 90 ? 3.763 0.255 4.408 1.00 97.56 90 THR A O 1
ATOM 703 N N . ARG A 1 91 ? 5.484 -0.524 5.630 1.00 97.62 91 ARG A N 1
ATOM 704 C CA . ARG A 1 91 ? 6.514 -0.278 4.615 1.00 97.62 91 ARG A CA 1
ATOM 705 C C . ARG A 1 91 ? 6.715 -1.501 3.740 1.00 97.62 91 ARG A C 1
ATOM 707 O O . ARG A 1 91 ? 6.715 -2.623 4.235 1.00 97.62 91 ARG A O 1
ATOM 714 N N . PHE A 1 92 ? 6.987 -1.270 2.465 1.00 96.62 92 PHE A N 1
ATOM 715 C CA . PHE A 1 92 ? 7.274 -2.327 1.507 1.00 96.62 92 PHE A CA 1
ATOM 716 C C . PHE A 1 92 ? 8.243 -1.856 0.425 1.00 96.62 92 PHE A C 1
ATOM 718 O O . PHE A 1 92 ? 8.512 -0.665 0.266 1.00 96.62 92 PHE A O 1
ATOM 725 N N . LEU A 1 93 ? 8.797 -2.822 -0.304 1.00 94.69 93 LEU A N 1
ATOM 726 C CA . LEU A 1 93 ? 9.608 -2.570 -1.490 1.00 94.69 93 LEU A CA 1
ATOM 727 C C . LEU A 1 93 ? 8.761 -2.798 -2.739 1.00 94.69 93 LEU A C 1
ATOM 729 O O . LEU A 1 93 ? 8.059 -3.804 -2.806 1.00 94.69 93 LEU A O 1
ATOM 733 N N . ALA A 1 94 ? 8.875 -1.919 -3.730 1.00 93.00 94 ALA A N 1
ATOM 734 C CA . ALA A 1 94 ? 8.256 -2.097 -5.038 1.00 93.00 94 ALA A CA 1
ATOM 735 C C . ALA A 1 94 ? 9.249 -1.765 -6.155 1.00 93.00 94 ALA A C 1
ATOM 737 O O . ALA A 1 94 ? 9.846 -0.687 -6.183 1.00 93.00 94 ALA A O 1
ATOM 738 N N . LEU A 1 95 ? 9.422 -2.706 -7.081 1.00 88.38 95 LEU A N 1
ATOM 739 C CA . LEU A 1 95 ? 10.218 -2.550 -8.293 1.00 88.38 95 LEU A CA 1
ATOM 740 C C . LEU A 1 95 ? 9.354 -2.880 -9.508 1.00 88.38 95 LEU A C 1
ATOM 742 O O . LEU A 1 95 ? 8.788 -3.974 -9.587 1.00 88.38 95 LEU A O 1
ATOM 746 N N . GLY A 1 96 ? 9.290 -1.936 -10.450 1.00 75.25 96 GLY A N 1
ATOM 747 C CA . GLY A 1 96 ? 8.666 -2.144 -11.755 1.00 75.25 96 GLY A CA 1
ATOM 748 C C . GLY A 1 96 ? 9.400 -3.222 -12.547 1.00 75.25 96 GLY A C 1
ATOM 749 O O . GLY A 1 96 ? 10.579 -3.502 -12.292 1.00 75.25 96 GLY A O 1
ATOM 750 N N . ALA A 1 97 ? 8.689 -3.861 -13.473 1.00 66.00 97 ALA A N 1
ATOM 751 C CA . ALA A 1 97 ? 9.274 -4.899 -14.306 1.00 66.00 97 ALA A CA 1
ATOM 752 C C . ALA A 1 97 ? 10.402 -4.352 -15.195 1.00 66.00 97 ALA A C 1
ATOM 754 O O . ALA A 1 97 ? 10.410 -3.173 -15.523 1.00 66.00 97 ALA A O 1
ATOM 755 N N . TRP A 1 98 ? 11.398 -5.171 -15.555 1.00 62.66 98 TRP A N 1
ATOM 756 C CA . TRP A 1 98 ? 12.572 -4.734 -16.326 1.00 62.66 98 TRP A CA 1
ATOM 757 C C . TRP A 1 98 ? 12.190 -3.858 -17.537 1.00 62.66 98 TRP A C 1
ATOM 759 O O . TRP A 1 98 ? 11.512 -4.321 -18.448 1.00 62.66 98 TRP A O 1
ATOM 769 N N . GLN A 1 99 ? 12.653 -2.600 -17.533 1.00 63.75 99 GLN A N 1
ATOM 770 C CA . GLN A 1 99 ? 12.363 -1.536 -18.519 1.00 63.75 99 GLN A CA 1
ATOM 771 C C . GLN A 1 99 ? 10.918 -1.008 -18.567 1.00 63.75 99 GLN A C 1
ATOM 773 O O . GLN A 1 99 ? 10.643 -0.091 -19.338 1.00 63.75 99 GLN A O 1
ATOM 778 N N . GLN A 1 100 ? 10.014 -1.515 -17.732 1.00 73.62 100 GLN A N 1
ATOM 779 C CA . GLN A 1 100 ? 8.671 -0.971 -17.573 1.00 73.62 100 GLN A CA 1
ATOM 780 C C . GLN A 1 100 ? 8.584 -0.080 -16.326 1.00 73.62 100 GLN A C 1
ATOM 782 O O . GLN A 1 100 ? 9.217 -0.366 -15.301 1.00 73.62 100 GLN A O 1
ATOM 787 N N . PRO A 1 101 ? 7.818 1.022 -16.392 1.00 81.56 101 PRO A N 1
ATOM 788 C CA . PRO A 1 101 ? 7.508 1.798 -15.201 1.00 81.56 101 PRO A CA 1
ATOM 789 C C . PRO A 1 101 ? 6.735 0.938 -14.188 1.00 81.56 101 PRO A C 1
ATOM 791 O O . PRO A 1 101 ? 6.185 -0.113 -14.519 1.00 81.56 101 PRO A O 1
ATOM 794 N N . LEU A 1 102 ? 6.702 1.387 -12.931 1.00 88.75 102 LEU A N 1
ATOM 795 C CA . LEU A 1 102 ? 5.726 0.856 -11.978 1.00 88.75 102 LEU A CA 1
ATOM 796 C C . LEU A 1 102 ? 4.310 1.102 -12.525 1.00 88.75 102 LEU A C 1
ATOM 798 O O . LEU A 1 102 ? 4.107 2.116 -13.197 1.00 88.75 102 LEU A O 1
ATOM 802 N N . PRO A 1 103 ? 3.343 0.214 -12.244 1.00 91.31 103 PRO A N 1
ATOM 803 C CA . PRO A 1 103 ? 1.953 0.492 -12.574 1.00 91.31 103 PRO A CA 1
ATOM 804 C C . PRO A 1 103 ? 1.471 1.738 -11.822 1.00 91.31 103 PRO A C 1
ATOM 806 O O . PRO A 1 103 ? 1.967 2.042 -10.736 1.00 91.31 103 PRO A O 1
ATOM 809 N N . ASP A 1 104 ? 0.463 2.419 -12.364 1.00 92.62 104 ASP A N 1
ATOM 810 C CA . ASP A 1 104 ? -0.088 3.631 -11.744 1.00 92.62 104 ASP A CA 1
ATOM 811 C C . ASP A 1 104 ? -0.720 3.352 -10.373 1.00 92.62 104 ASP A C 1
ATOM 813 O O . ASP A 1 104 ? -0.747 4.225 -9.509 1.00 92.62 104 ASP A O 1
ATOM 817 N N . ASN A 1 105 ? -1.223 2.129 -10.160 1.00 95.94 105 ASN A N 1
ATOM 818 C CA . ASN A 1 105 ? -1.924 1.737 -8.942 1.00 95.94 105 ASN A CA 1
ATOM 819 C C . ASN A 1 105 ? -1.458 0.375 -8.415 1.00 95.94 105 ASN A C 1
ATOM 821 O O . ASN A 1 105 ? -1.169 -0.551 -9.177 1.00 95.94 105 ASN A O 1
ATOM 825 N N . LEU A 1 106 ? -1.478 0.231 -7.094 1.00 96.38 106 LEU A N 1
ATOM 826 C CA . LEU A 1 106 ? -1.513 -1.051 -6.404 1.00 96.38 106 LEU A CA 1
ATOM 827 C C . LEU A 1 106 ? -2.979 -1.424 -6.158 1.00 96.38 106 LEU A C 1
ATOM 829 O O . LEU A 1 106 ? -3.724 -0.614 -5.608 1.00 96.38 106 LEU A O 1
ATOM 833 N N . ILE A 1 107 ? -3.384 -2.627 -6.565 1.00 97.19 107 ILE A N 1
ATOM 834 C CA . ILE A 1 107 ? -4.778 -3.076 -6.477 1.00 97.19 107 ILE A CA 1
ATOM 835 C C . ILE A 1 107 ? -4.886 -4.144 -5.386 1.00 97.19 107 ILE A C 1
ATOM 837 O O . ILE A 1 107 ? -4.226 -5.187 -5.460 1.00 97.19 107 ILE A O 1
ATOM 841 N N . LEU A 1 108 ? -5.687 -3.857 -4.362 1.00 97.12 108 LEU A N 1
ATOM 842 C CA . LEU A 1 108 ? -5.811 -4.650 -3.140 1.00 97.12 108 LEU A CA 1
ATOM 843 C C . LEU A 1 108 ? -7.246 -5.141 -2.955 1.00 97.12 108 LEU A C 1
ATOM 845 O O . LEU A 1 108 ? -8.176 -4.380 -3.204 1.00 97.12 108 LEU A O 1
ATOM 849 N N . ASP A 1 109 ? -7.412 -6.344 -2.412 1.00 97.00 109 ASP A N 1
ATOM 850 C CA . ASP A 1 109 ? -8.711 -6.790 -1.896 1.00 97.00 109 ASP A CA 1
ATOM 851 C C . ASP A 1 109 ? -8.740 -6.627 -0.374 1.00 97.00 109 ASP A C 1
ATOM 853 O O . ASP A 1 109 ? -7.909 -7.198 0.346 1.00 97.00 109 ASP A O 1
ATOM 857 N N . GLU A 1 110 ? -9.673 -5.802 0.108 1.00 95.19 110 GLU A N 1
ATOM 858 C CA . GLU A 1 110 ? -9.929 -5.587 1.533 1.00 95.19 110 GLU A CA 1
ATOM 859 C C . GLU A 1 110 ? -10.969 -6.600 2.031 1.00 95.19 110 GLU A C 1
ATOM 861 O O . GLU A 1 110 ? -12.019 -6.791 1.422 1.00 95.19 110 GLU A O 1
ATOM 866 N N . VAL A 1 111 ? -10.691 -7.241 3.169 1.00 94.12 111 VAL A N 1
ATOM 867 C CA . VAL A 1 111 ? -11.583 -8.245 3.763 1.00 94.12 111 VAL A CA 1
ATOM 868 C C . VAL A 1 111 ? -12.958 -7.638 4.034 1.00 94.12 111 VAL A C 1
ATOM 870 O O . VAL A 1 111 ? -13.091 -6.718 4.841 1.00 94.12 111 VAL A O 1
ATOM 873 N N . GLY A 1 112 ? -13.992 -8.226 3.432 1.00 90.00 112 GLY A N 1
ATOM 874 C CA . GLY A 1 112 ? -15.380 -7.798 3.617 1.00 90.00 112 GLY A CA 1
ATOM 875 C C . GLY A 1 112 ? -15.786 -6.584 2.777 1.00 90.00 112 GLY A C 1
ATOM 876 O O . GLY A 1 112 ? -16.864 -6.040 3.012 1.00 90.00 112 GLY A O 1
ATOM 877 N N . CYS A 1 113 ? -14.954 -6.168 1.818 1.00 89.94 113 CYS A N 1
ATOM 878 C CA . CYS A 1 113 ? -15.304 -5.186 0.799 1.00 89.94 113 CYS A CA 1
ATOM 879 C C . CYS A 1 113 ? -15.453 -5.877 -0.561 1.00 89.94 113 CYS A C 1
ATOM 881 O O . CYS A 1 113 ? -14.551 -6.579 -1.001 1.00 89.94 113 CYS A O 1
ATOM 883 N N . ASP A 1 114 ? -16.585 -5.648 -1.232 1.00 88.06 114 ASP A N 1
ATOM 884 C CA . ASP A 1 114 ? -16.836 -6.199 -2.573 1.00 88.06 114 ASP A CA 1
ATOM 885 C C . ASP A 1 114 ? -16.034 -5.465 -3.664 1.00 88.06 114 ASP A C 1
ATOM 887 O O . ASP A 1 114 ? -15.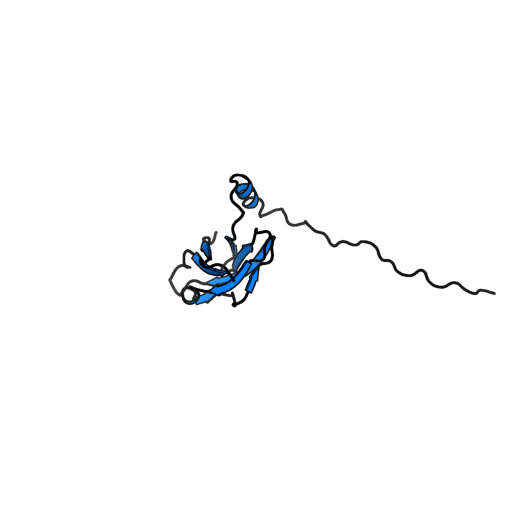767 -6.016 -4.731 1.00 88.06 114 ASP A O 1
ATOM 891 N N . GLU A 1 115 ? -15.658 -4.210 -3.405 1.00 93.19 115 GLU A N 1
ATOM 892 C CA . GLU A 1 115 ? -14.854 -3.395 -4.312 1.00 93.19 115 GLU A CA 1
ATOM 893 C C . GLU A 1 115 ? -13.371 -3.462 -3.942 1.00 93.19 115 GLU A C 1
ATOM 895 O O . GLU A 1 115 ? -12.992 -3.292 -2.779 1.00 93.19 115 GLU A O 1
ATOM 900 N N . SER A 1 116 ? -12.520 -3.646 -4.953 1.00 95.38 116 SER A N 1
ATOM 901 C CA . SER A 1 116 ? -11.073 -3.577 -4.777 1.00 95.38 116 SER A CA 1
ATOM 902 C C . SER A 1 116 ? -10.623 -2.151 -4.456 1.00 95.38 116 SER A C 1
ATOM 904 O O . SER A 1 116 ? -11.114 -1.162 -5.003 1.00 95.38 116 SER A O 1
ATOM 906 N N . LEU A 1 117 ? -9.615 -2.045 -3.599 1.00 95.50 117 LEU A N 1
ATOM 907 C CA . LEU A 1 117 ? -8.987 -0.793 -3.218 1.00 95.50 117 LEU A CA 1
ATOM 908 C C . LEU A 1 117 ? -7.844 -0.462 -4.186 1.00 95.50 117 LEU A C 1
ATOM 910 O O . LEU A 1 117 ? -6.841 -1.176 -4.265 1.00 95.50 117 LEU A O 1
ATOM 914 N N . TYR A 1 118 ? -7.982 0.660 -4.891 1.00 96.94 118 TYR A N 1
ATOM 915 C CA . TYR A 1 118 ? -6.986 1.178 -5.828 1.00 96.94 118 TYR A CA 1
ATOM 916 C C . TYR A 1 118 ? -6.148 2.258 -5.150 1.00 96.94 118 TYR A C 1
ATOM 918 O O . TYR A 1 118 ? -6.642 3.345 -4.855 1.00 96.94 118 TYR A O 1
ATOM 926 N N . LEU A 1 119 ? -4.871 1.968 -4.904 1.00 96.56 119 LEU A N 1
ATOM 927 C CA . LEU A 1 119 ? -3.944 2.926 -4.308 1.00 96.56 119 LEU A CA 1
ATOM 928 C C . LEU A 1 119 ? -2.952 3.432 -5.350 1.00 96.56 119 LEU A C 1
ATOM 930 O O . LEU A 1 119 ? -2.111 2.665 -5.820 1.00 96.56 119 LEU A O 1
ATOM 934 N N . ALA A 1 120 ? -3.014 4.726 -5.661 1.00 96.69 120 ALA A N 1
ATOM 935 C CA . ALA A 1 120 ? -2.078 5.364 -6.579 1.00 96.69 120 ALA A CA 1
ATOM 936 C C . ALA A 1 120 ? -0.638 5.250 -6.063 1.00 96.69 120 ALA A C 1
ATOM 938 O O . ALA A 1 120 ? -0.361 5.551 -4.899 1.00 96.69 120 ALA A O 1
ATOM 939 N N . ILE A 1 121 ? 0.281 4.829 -6.930 1.00 94.50 121 ILE A N 1
ATOM 940 C CA . ILE A 1 121 ? 1.708 4.750 -6.624 1.00 94.50 121 ILE A CA 1
ATOM 941 C C . ILE A 1 121 ? 2.344 6.088 -7.015 1.00 94.50 121 ILE A C 1
ATOM 943 O O . ILE A 1 121 ? 2.421 6.402 -8.203 1.00 94.50 121 ILE A O 1
ATOM 947 N N . PRO A 1 122 ? 2.818 6.895 -6.049 1.00 93.25 122 PRO A N 1
ATOM 948 C CA . PRO A 1 122 ? 3.413 8.183 -6.365 1.00 93.25 122 PRO A CA 1
ATOM 949 C C . PRO A 1 122 ? 4.741 8.016 -7.126 1.00 93.25 122 PRO A C 1
ATOM 951 O O . PRO A 1 122 ? 5.476 7.041 -6.899 1.00 93.25 122 PRO A O 1
ATOM 954 N N . PRO A 1 123 ? 5.091 8.978 -8.003 1.00 87.44 123 PRO A N 1
ATOM 955 C CA . PRO A 1 123 ? 6.397 9.003 -8.640 1.00 87.44 123 PRO A CA 1
ATOM 956 C C . PRO A 1 123 ? 7.502 9.177 -7.592 1.00 87.44 123 PRO A C 1
ATOM 958 O O . PRO A 1 123 ? 7.284 9.679 -6.490 1.00 87.44 123 PRO A O 1
ATOM 961 N N . LYS A 1 124 ? 8.713 8.755 -7.951 1.00 84.56 124 LYS A N 1
ATOM 962 C CA . LYS A 1 124 ? 9.906 9.003 -7.135 1.00 84.56 124 LYS A CA 1
ATOM 963 C C . LYS A 1 124 ? 10.266 10.487 -7.258 1.00 84.56 124 LYS A C 1
ATOM 965 O O . LYS A 1 124 ? 10.334 10.976 -8.387 1.00 84.56 124 LYS A O 1
ATOM 970 N N . CYS A 1 125 ? 10.482 11.162 -6.130 1.00 68.19 125 CYS A N 1
ATOM 971 C CA . CYS A 1 125 ? 10.924 12.559 -6.095 1.00 68.19 125 CYS A CA 1
ATOM 972 C C . CYS A 1 125 ? 12.451 12.686 -6.011 1.00 68.19 125 CYS A C 1
ATOM 974 O O . CYS A 1 125 ? 13.126 11.708 -5.611 1.00 68.19 125 CYS A O 1
#

pLDDT: mean 77.81, std 22.98, range [33.16, 98.19]

Radius of gyration: 22.15 Å; chains: 1; bounding box: 37×33×88 Å

Foldseek 3Di:
DDDDDDDDDDPDDDDPDDDDPPPPDPVPPVVVVVPDPDDDDWAKDDDDDQKIKTFAQDQAKFWFADWDPCVQFPDWFDDPGDIAHHRGIDMIGTHGDVVDDRDQWTWTDTPPDPDIDTHGDDDHD

Secondary structure (DSSP, 8-state):
--------------------S-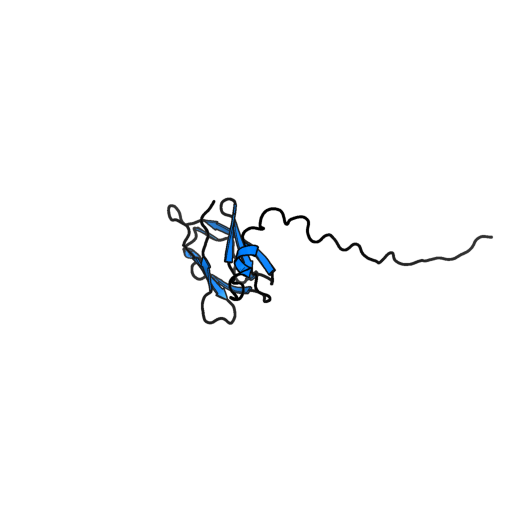-TT-HHHHTGGGSS-SPPPPEEEEEETTEEEEEE-SSS-EEEEEETTGGGEEEE---SSEEE-TTEEEEEEEEEPTTSPPPSEEEEEETT-SSPEEEE-PPP-